Protein AF-A0AAU4EQR1-F1 (afdb_monomer)

Sequence (81 aa):
MPAGVALRLRYMDLVFTRPDGSPLHPADVTDEFARLISLAGLPPITLHGLRHGAATLALEAGVDIKVIQQWLTMLRGSWRG

Mean predicted aligned error: 11.2 Å

Radius of gyration: 18.37 Å; Cα contacts (8 Å, |Δi|>4): 32; chains: 1; bounding box: 42×39×42 Å

Structure (mmCIF, N/CA/C/O backbone):
data_AF-A0AAU4EQR1-F1
#
_entry.id   AF-A0AAU4EQR1-F1
#
loop_
_atom_site.group_PDB
_atom_site.id
_atom_site.type_symbol
_atom_site.label_atom_id
_atom_site.label_alt_id
_atom_site.label_comp_id
_atom_site.label_asym_id
_atom_site.label_entity_id
_atom_site.label_seq_id
_atom_site.pdbx_PDB_ins_code
_atom_site.Cartn_x
_atom_site.Cartn_y
_atom_site.Cartn_z
_atom_site.occupancy
_atom_site.B_iso_or_equiv
_atom_site.auth_seq_id
_atom_site.auth_comp_id
_atom_site.auth_asym_id
_atom_site.auth_atom_id
_atom_site.pdbx_PDB_model_num
ATOM 1 N N . MET A 1 1 ? 27.610 -26.703 -24.610 1.00 34.78 1 MET A N 1
ATOM 2 C CA . MET A 1 1 ? 28.283 -25.947 -23.531 1.00 34.78 1 MET A CA 1
ATOM 3 C C . MET A 1 1 ? 27.582 -24.602 -23.354 1.00 34.78 1 MET A C 1
ATOM 5 O O . MET A 1 1 ? 27.488 -23.903 -24.352 1.00 34.78 1 MET A O 1
ATOM 9 N N . PRO A 1 2 ? 27.113 -24.213 -22.155 1.00 50.34 2 PRO A N 1
ATOM 10 C CA . PRO A 1 2 ? 26.443 -25.057 -21.167 1.00 50.34 2 PRO A CA 1
ATOM 11 C C . PRO A 1 2 ? 25.088 -24.479 -20.688 1.00 50.34 2 PRO A C 1
ATOM 13 O O . PRO A 1 2 ? 24.919 -23.284 -20.462 1.00 50.34 2 PRO A O 1
ATOM 16 N N . ALA A 1 3 ? 24.142 -25.388 -20.447 1.00 45.56 3 ALA A N 1
ATOM 17 C CA . ALA A 1 3 ? 22.848 -25.174 -19.801 1.00 45.56 3 ALA A CA 1
ATOM 18 C C . ALA A 1 3 ? 22.991 -25.032 -18.266 1.00 45.56 3 ALA A C 1
ATOM 20 O O . ALA A 1 3 ? 22.445 -25.827 -17.506 1.00 45.56 3 ALA A O 1
ATOM 21 N N . GLY A 1 4 ? 23.782 -24.055 -17.806 1.00 41.22 4 GLY A N 1
ATOM 22 C CA . GLY A 1 4 ? 24.158 -23.914 -16.388 1.00 41.22 4 GLY A CA 1
ATOM 23 C C . GLY A 1 4 ? 23.393 -22.856 -15.584 1.00 41.22 4 GLY A C 1
ATOM 24 O O . GLY A 1 4 ? 23.429 -22.891 -14.360 1.00 41.22 4 GLY A O 1
ATOM 25 N N . VAL A 1 5 ? 22.696 -21.917 -16.238 1.00 50.31 5 VAL A N 1
ATOM 26 C CA . VAL A 1 5 ? 22.120 -20.734 -15.554 1.00 50.31 5 VAL A CA 1
ATOM 27 C C . VAL A 1 5 ? 20.587 -20.779 -15.457 1.00 50.31 5 VAL A C 1
ATOM 29 O O . VAL A 1 5 ? 20.005 -20.184 -14.557 1.00 50.31 5 VAL A O 1
ATOM 32 N N . ALA A 1 6 ? 1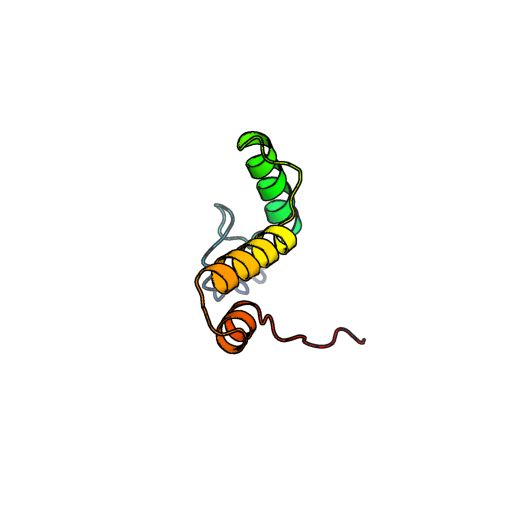9.913 -21.561 -16.307 1.00 45.34 6 ALA A N 1
ATOM 33 C CA . ALA A 1 6 ? 18.445 -21.611 -16.374 1.00 45.34 6 ALA A CA 1
ATOM 34 C C . ALA A 1 6 ? 17.767 -22.435 -15.256 1.00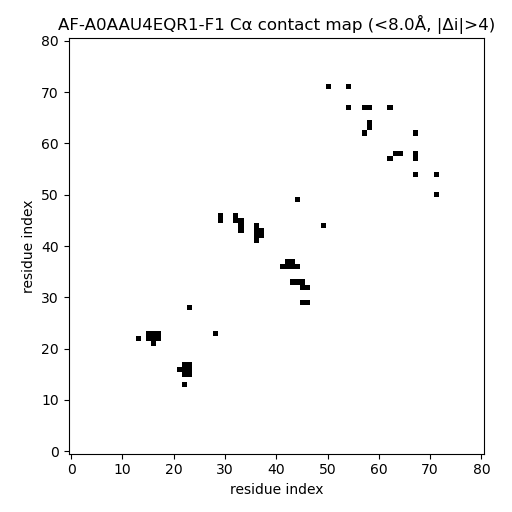 45.34 6 ALA A C 1
ATOM 36 O O . ALA A 1 6 ? 16.546 -22.422 -15.127 1.00 45.34 6 ALA A O 1
ATOM 37 N N . LEU A 1 7 ? 18.534 -23.170 -14.445 1.00 44.94 7 LEU A N 1
ATOM 38 C CA . LEU A 1 7 ? 17.997 -24.108 -13.448 1.00 44.94 7 LEU A CA 1
ATOM 39 C C . LEU A 1 7 ? 17.926 -23.552 -12.018 1.00 44.94 7 LEU A C 1
ATOM 41 O O . LEU A 1 7 ? 17.406 -24.235 -11.142 1.00 44.94 7 LEU A O 1
ATOM 45 N N . ARG A 1 8 ? 18.394 -22.321 -11.763 1.00 44.81 8 ARG A N 1
ATOM 46 C CA . ARG A 1 8 ? 18.483 -21.768 -10.395 1.00 44.81 8 ARG A CA 1
ATOM 47 C C . ARG A 1 8 ? 17.301 -20.887 -9.964 1.00 44.81 8 ARG A C 1
ATOM 49 O O . ARG A 1 8 ? 17.264 -20.463 -8.817 1.00 44.81 8 ARG A O 1
ATOM 56 N N . LEU A 1 9 ? 16.327 -20.642 -10.843 1.00 53.53 9 LEU A N 1
ATOM 57 C CA . LEU A 1 9 ? 15.144 -19.819 -10.529 1.00 53.53 9 LEU A CA 1
ATOM 58 C C . LEU A 1 9 ? 13.849 -20.628 -10.342 1.00 53.53 9 LEU A C 1
ATOM 60 O O . LEU A 1 9 ? 12.813 -20.055 -10.028 1.00 53.53 9 LEU A O 1
ATOM 64 N N . ARG A 1 10 ? 13.888 -21.960 -10.476 1.00 53.44 10 ARG A N 1
ATOM 65 C CA . ARG A 1 10 ? 12.709 -22.832 -10.309 1.00 53.44 10 ARG A CA 1
ATOM 66 C C . ARG A 1 10 ? 12.436 -23.229 -8.854 1.00 53.44 10 ARG A C 1
ATOM 68 O O . ARG A 1 10 ? 12.257 -24.408 -8.572 1.00 53.44 10 ARG A O 1
ATOM 75 N N . TYR A 1 11 ? 12.432 -22.259 -7.941 1.00 52.59 11 TYR A N 1
ATOM 76 C CA . TYR A 1 11 ? 11.816 -22.425 -6.619 1.00 52.59 11 TYR A CA 1
ATOM 77 C C . TYR A 1 11 ? 11.555 -21.073 -5.953 1.00 52.59 11 TYR A C 1
ATOM 79 O O . TYR A 1 11 ? 12.053 -20.794 -4.872 1.00 52.59 11 TYR A O 1
ATOM 87 N N . MET A 1 12 ? 10.837 -20.178 -6.616 1.00 60.47 12 MET A N 1
ATOM 88 C CA . MET A 1 12 ? 10.225 -19.051 -5.924 1.00 60.47 12 MET A CA 1
ATOM 89 C C . MET A 1 12 ? 8.763 -19.116 -6.333 1.00 60.47 12 MET A C 1
ATOM 91 O O . MET A 1 12 ? 8.447 -18.762 -7.466 1.00 60.47 12 MET A O 1
ATOM 95 N N . ASP A 1 13 ? 7.905 -19.658 -5.464 1.00 73.12 13 ASP A N 1
ATOM 96 C CA . ASP A 1 13 ? 6.444 -19.684 -5.626 1.00 73.12 13 ASP A CA 1
ATOM 97 C C . ASP A 1 13 ? 5.900 -18.243 -5.571 1.00 73.12 13 ASP A C 1
ATOM 99 O O . ASP A 1 13 ? 5.225 -17.820 -4.632 1.00 73.12 13 ASP A O 1
ATOM 103 N N . LEU A 1 14 ? 6.304 -1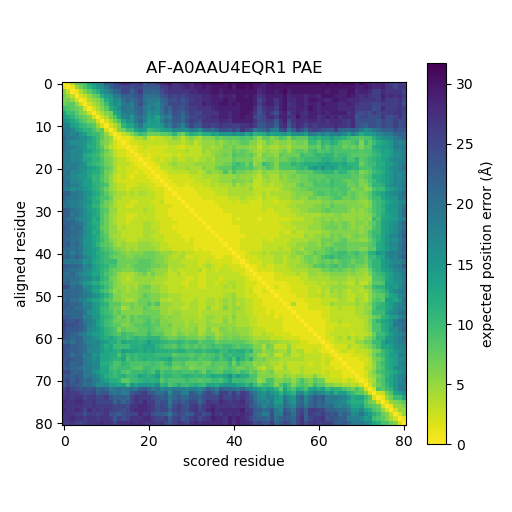7.430 -6.549 1.00 79.62 14 LEU A N 1
ATOM 104 C CA . LEU A 1 14 ? 5.994 -16.017 -6.643 1.00 79.62 14 LEU A CA 1
ATOM 105 C C . LEU A 1 14 ? 4.538 -15.875 -7.060 1.00 79.62 14 LEU A C 1
ATOM 107 O O . LEU A 1 14 ? 4.144 -16.281 -8.151 1.00 79.62 14 LEU A O 1
ATOM 111 N N . VAL A 1 15 ? 3.755 -15.232 -6.199 1.00 84.06 15 VAL A N 1
ATOM 112 C CA . VAL A 1 15 ? 2.352 -14.902 -6.480 1.00 84.06 15 VAL A CA 1
ATOM 113 C C . VAL A 1 15 ? 2.246 -13.864 -7.606 1.00 84.06 15 VAL A C 1
ATOM 115 O O . VAL A 1 15 ? 1.297 -13.894 -8.384 1.00 84.06 15 VAL A O 1
ATOM 118 N N . PHE A 1 16 ? 3.239 -12.973 -7.727 1.00 84.19 16 PHE A N 1
ATOM 119 C CA . PHE A 1 16 ? 3.297 -11.938 -8.760 1.00 84.19 16 PHE A CA 1
ATOM 120 C C . PHE A 1 16 ? 4.604 -12.025 -9.545 1.00 84.19 16 PHE A C 1
ATOM 122 O O . PHE A 1 16 ? 5.696 -11.923 -8.980 1.00 84.19 16 PHE A O 1
ATOM 129 N N . THR A 1 17 ? 4.483 -12.188 -10.857 1.00 88.19 17 THR A N 1
ATOM 130 C CA . THR A 1 17 ? 5.600 -12.271 -11.800 1.00 88.19 17 THR A CA 1
ATOM 131 C C . THR A 1 17 ? 5.279 -11.477 -13.057 1.00 88.19 17 THR A C 1
ATOM 133 O O . THR A 1 17 ? 4.125 -11.139 -13.331 1.00 88.19 17 THR A O 1
ATOM 136 N N . ARG A 1 18 ? 6.316 -11.163 -13.831 1.00 84.81 18 ARG A N 1
ATOM 137 C CA . ARG A 1 18 ? 6.142 -10.762 -15.227 1.00 84.81 18 ARG A CA 1
ATOM 138 C C . ARG A 1 18 ? 5.602 -11.950 -16.043 1.00 84.81 18 ARG A C 1
ATOM 140 O O . ARG A 1 18 ? 5.727 -13.091 -15.602 1.00 84.81 18 ARG A O 1
ATOM 147 N N . PRO A 1 19 ? 5.054 -11.725 -17.252 1.00 83.75 19 PRO A N 1
ATOM 148 C CA . PRO A 1 19 ? 4.523 -12.808 -18.088 1.00 83.75 19 PRO A CA 1
ATOM 149 C C . PRO A 1 19 ? 5.528 -13.924 -18.419 1.00 83.75 19 PRO A C 1
ATOM 151 O O . PRO A 1 19 ? 5.126 -15.040 -18.730 1.00 83.75 19 PRO A O 1
ATOM 154 N N . ASP A 1 20 ? 6.829 -13.632 -18.350 1.00 83.50 20 ASP A N 1
ATOM 155 C CA . ASP A 1 20 ? 7.925 -14.585 -18.550 1.00 83.50 20 ASP A CA 1
ATOM 156 C C . ASP A 1 20 ? 8.312 -15.367 -17.275 1.00 83.50 20 ASP A C 1
ATOM 158 O O . ASP A 1 20 ? 9.249 -16.166 -17.297 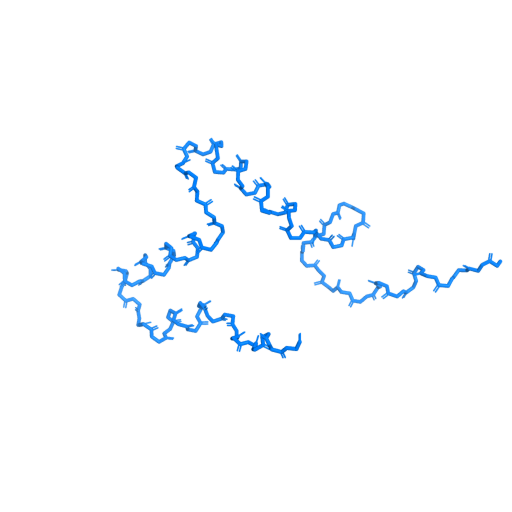1.00 83.50 20 ASP A O 1
ATOM 162 N N . GLY A 1 21 ? 7.607 -15.147 -16.159 1.00 81.75 21 GLY A N 1
ATOM 163 C CA . GLY A 1 21 ? 7.866 -15.769 -14.860 1.00 81.75 21 GLY A CA 1
ATOM 164 C C . GLY A 1 21 ? 8.990 -15.112 -14.056 1.00 81.75 21 GLY A C 1
ATOM 165 O O . GLY A 1 21 ? 9.314 -15.582 -12.964 1.00 81.75 21 GLY A O 1
ATOM 166 N N . SER A 1 22 ? 9.594 -14.029 -14.556 1.00 84.94 22 SER A N 1
ATOM 167 C CA . SER A 1 22 ? 10.622 -13.294 -13.815 1.00 84.94 22 SER A CA 1
ATOM 168 C C . SER A 1 22 ? 10.013 -12.449 -12.679 1.00 84.94 22 SER A C 1
ATOM 170 O O . SER A 1 22 ? 8.852 -12.027 -12.764 1.00 84.94 22 SER A O 1
ATOM 172 N N . PRO A 1 23 ? 10.757 -12.199 -11.581 1.00 84.75 23 PRO A N 1
ATOM 173 C CA . PRO A 1 23 ? 10.268 -11.371 -10.483 1.00 84.75 23 PRO A CA 1
ATOM 174 C C . PRO A 1 23 ? 10.020 -9.928 -10.936 1.00 84.75 23 PRO A C 1
ATOM 176 O O . PRO A 1 23 ? 10.763 -9.375 -11.751 1.00 84.75 23 PRO A O 1
ATOM 179 N N . LEU A 1 24 ? 8.995 -9.298 -10.362 1.00 87.31 24 LEU A N 1
ATOM 180 C CA . LEU A 1 24 ? 8.752 -7.869 -10.548 1.00 87.31 24 LEU A CA 1
ATOM 181 C C . LEU A 1 24 ? 9.841 -7.051 -9.847 1.00 87.31 24 LEU A C 1
ATOM 183 O O . LEU A 1 24 ? 10.193 -7.322 -8.697 1.00 87.31 24 LEU A O 1
ATOM 187 N N . HIS A 1 25 ? 10.355 -6.027 -10.528 1.00 87.38 25 HIS A N 1
ATOM 188 C CA . HIS A 1 25 ? 11.269 -5.080 -9.906 1.00 87.38 25 HIS A CA 1
ATOM 189 C C . HIS A 1 25 ? 10.469 -4.080 -9.044 1.00 87.38 25 HIS A C 1
ATOM 191 O O . HIS A 1 25 ? 9.451 -3.569 -9.510 1.00 87.38 25 HIS A O 1
ATOM 197 N N . PRO A 1 26 ? 10.896 -3.752 -7.808 1.00 84.62 26 PRO A N 1
ATOM 198 C CA . PRO A 1 26 ? 10.131 -2.869 -6.918 1.00 84.62 26 PRO A CA 1
ATOM 199 C C . PRO A 1 26 ? 9.843 -1.470 -7.486 1.00 84.62 26 PRO A C 1
ATOM 201 O O . PRO A 1 26 ? 8.808 -0.881 -7.170 1.00 84.62 26 PRO A O 1
ATOM 204 N N . ALA A 1 27 ? 10.743 -0.941 -8.324 1.00 87.12 27 ALA A N 1
ATOM 205 C CA . ALA A 1 27 ? 10.527 0.343 -8.994 1.00 87.12 27 ALA A CA 1
ATOM 206 C C . ALA A 1 27 ? 9.351 0.268 -9.979 1.00 87.12 27 ALA A C 1
ATOM 208 O O . ALA A 1 27 ? 8.465 1.109 -9.906 1.00 87.12 27 ALA A O 1
ATOM 209 N N . ASP A 1 28 ? 9.263 -0.799 -10.781 1.00 88.38 28 ASP A N 1
ATOM 210 C CA . ASP A 1 28 ? 8.172 -0.999 -11.744 1.00 88.38 28 ASP A CA 1
ATOM 211 C C . ASP A 1 28 ? 6.806 -1.022 -11.040 1.00 88.38 28 ASP A C 1
ATOM 213 O O . ASP A 1 28 ? 5.834 -0.445 -11.519 1.00 88.38 28 ASP A O 1
ATOM 217 N N . VAL A 1 29 ? 6.735 -1.653 -9.861 1.00 90.38 29 VAL A N 1
ATOM 218 C CA . VAL A 1 29 ? 5.516 -1.685 -9.034 1.00 90.38 29 VAL A CA 1
ATOM 219 C C . VAL A 1 29 ? 5.165 -0.292 -8.501 1.00 90.38 29 VAL A C 1
ATOM 221 O O . VAL A 1 29 ? 3.991 0.061 -8.401 1.00 90.38 29 VAL A O 1
ATOM 224 N N . THR A 1 30 ? 6.176 0.503 -8.153 1.00 89.69 30 THR A N 1
ATOM 225 C CA . THR A 1 30 ? 5.995 1.867 -7.637 1.00 89.69 30 THR A CA 1
ATOM 226 C C . THR A 1 30 ? 5.502 2.812 -8.732 1.00 89.69 30 THR A C 1
ATOM 228 O O . THR A 1 30 ? 4.566 3.578 -8.497 1.00 89.69 30 THR A O 1
ATOM 231 N N . ASP A 1 31 ? 6.075 2.718 -9.931 1.00 91.56 31 ASP A N 1
ATOM 232 C CA . ASP A 1 31 ? 5.688 3.529 -11.086 1.00 91.56 31 ASP A CA 1
ATOM 233 C C . ASP A 1 31 ? 4.272 3.183 -11.553 1.00 91.56 31 ASP A C 1
ATOM 235 O O . ASP A 1 31 ? 3.444 4.070 -11.778 1.00 91.56 31 ASP A O 1
ATOM 239 N N . GLU A 1 32 ? 3.952 1.889 -11.618 1.00 92.56 32 GLU A N 1
ATOM 240 C CA . GLU A 1 32 ? 2.608 1.433 -11.962 1.00 92.56 32 GLU A CA 1
ATOM 241 C C . GLU A 1 32 ? 1.578 1.886 -10.919 1.00 92.56 32 GLU A C 1
ATOM 243 O O . GLU A 1 32 ? 0.487 2.335 -11.271 1.00 92.56 32 GLU A O 1
ATOM 248 N N . PHE A 1 33 ? 1.930 1.864 -9.632 1.00 92.25 33 PHE A N 1
ATOM 249 C CA . PHE A 1 33 ? 1.065 2.408 -8.589 1.00 92.25 33 PHE A CA 1
ATOM 250 C C . PHE A 1 33 ? 0.812 3.910 -8.778 1.00 92.25 33 PHE A C 1
ATOM 252 O O . PHE A 1 33 ? -0.337 4.346 -8.722 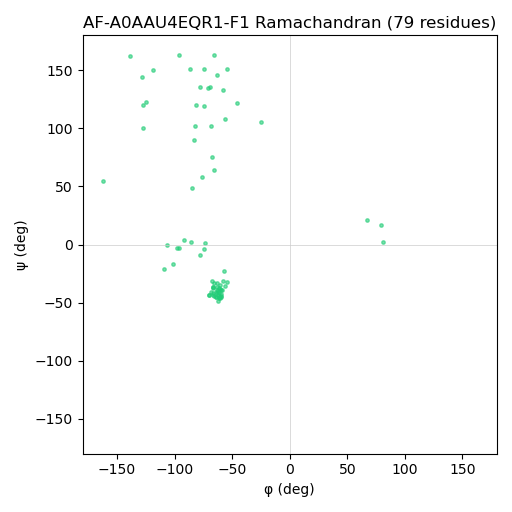1.00 92.25 33 PHE A O 1
ATOM 259 N N . ALA A 1 34 ? 1.849 4.703 -9.062 1.00 91.56 34 ALA A N 1
ATOM 260 C CA . ALA A 1 34 ? 1.694 6.133 -9.327 1.00 91.56 34 ALA A CA 1
ATOM 261 C C . ALA A 1 34 ? 0.774 6.398 -10.535 1.00 91.56 34 ALA A C 1
ATOM 263 O O . ALA A 1 34 ? -0.080 7.290 -10.488 1.00 91.56 34 ALA A O 1
ATOM 264 N N . ARG A 1 35 ? 0.885 5.577 -11.587 1.00 94.25 35 ARG A N 1
ATOM 265 C CA . ARG A 1 35 ? -0.009 5.618 -12.752 1.00 94.25 35 ARG A CA 1
ATOM 266 C C . ARG A 1 35 ? -1.466 5.352 -12.358 1.00 94.25 35 ARG A C 1
ATOM 268 O O . ARG A 1 35 ? -2.353 6.091 -12.781 1.00 94.25 35 ARG A O 1
ATOM 275 N N . LEU A 1 36 ? -1.721 4.338 -11.530 1.00 94.44 36 LEU A N 1
ATOM 276 C CA . LEU A 1 36 ? -3.067 4.003 -11.048 1.00 94.44 36 LEU A CA 1
ATOM 277 C C . LEU A 1 36 ? -3.672 5.114 -10.178 1.00 94.44 36 LEU A C 1
ATOM 279 O O . LEU A 1 36 ? -4.846 5.437 -10.344 1.00 94.44 36 LEU A O 1
ATOM 283 N N . ILE A 1 37 ? -2.879 5.738 -9.303 1.00 94.50 37 ILE A N 1
ATOM 284 C CA . ILE A 1 37 ? -3.305 6.893 -8.495 1.00 94.50 37 ILE A CA 1
ATOM 285 C C . ILE A 1 37 ? -3.735 8.060 -9.385 1.00 94.50 37 ILE A C 1
ATOM 287 O O . ILE A 1 37 ? -4.798 8.643 -9.164 1.00 94.50 37 ILE A O 1
ATOM 291 N N . SER A 1 38 ? -2.954 8.357 -10.428 1.00 93.44 38 SER A N 1
ATOM 292 C CA . SER A 1 38 ? -3.294 9.403 -11.394 1.00 93.44 38 SER A CA 1
ATOM 293 C C . SER A 1 38 ? -4.593 9.094 -12.143 1.00 93.44 38 SER A C 1
ATOM 295 O O . SER A 1 38 ? -5.445 9.972 -12.268 1.00 93.44 38 SER A O 1
ATOM 297 N N . LEU A 1 39 ? -4.789 7.846 -12.580 1.00 95.44 39 LEU A N 1
ATOM 298 C CA . LEU A 1 39 ? -6.026 7.421 -13.244 1.00 95.44 39 LEU A CA 1
ATOM 299 C C . LEU A 1 39 ? -7.252 7.460 -12.328 1.00 95.44 39 LEU A C 1
ATOM 301 O O . LEU A 1 39 ? -8.351 7.747 -12.793 1.00 95.44 39 LEU A O 1
ATOM 305 N N . ALA A 1 40 ? -7.069 7.195 -11.037 1.00 93.19 40 ALA A N 1
ATOM 306 C CA . ALA A 1 40 ? -8.124 7.308 -10.037 1.00 93.19 40 ALA A CA 1
ATOM 307 C C . ALA A 1 40 ? -8.458 8.771 -9.677 1.00 93.19 40 ALA A C 1
ATOM 309 O O . ALA A 1 40 ? -9.371 9.005 -8.888 1.00 93.19 40 ALA A O 1
ATOM 310 N N . GLY A 1 41 ? -7.726 9.754 -10.222 1.00 93.56 41 GLY A N 1
ATOM 311 C CA . GLY A 1 41 ? -7.901 11.173 -9.902 1.00 93.56 41 GLY A CA 1
ATOM 312 C C . GLY A 1 41 ? -7.517 11.521 -8.462 1.00 93.56 41 GLY A C 1
ATOM 313 O O . GLY A 1 41 ? -7.976 12.527 -7.924 1.00 93.56 41 GLY A O 1
ATOM 314 N N . LEU A 1 42 ? -6.705 10.678 -7.820 1.00 89.88 42 LEU A N 1
ATOM 315 C CA . LEU A 1 42 ? -6.289 10.864 -6.439 1.00 89.88 42 LEU A CA 1
ATOM 316 C C . LEU A 1 42 ? -5.044 11.762 -6.364 1.00 89.88 42 LEU A C 1
ATOM 318 O O . LEU A 1 42 ? -4.212 11.751 -7.278 1.00 89.88 42 LEU A O 1
ATOM 322 N N . PRO A 1 43 ? -4.865 12.518 -5.265 1.00 88.69 43 PRO A N 1
ATOM 323 C CA . PRO A 1 43 ? -3.604 13.192 -4.988 1.00 88.69 43 PRO A CA 1
ATOM 324 C C . PRO A 1 43 ? -2.436 12.1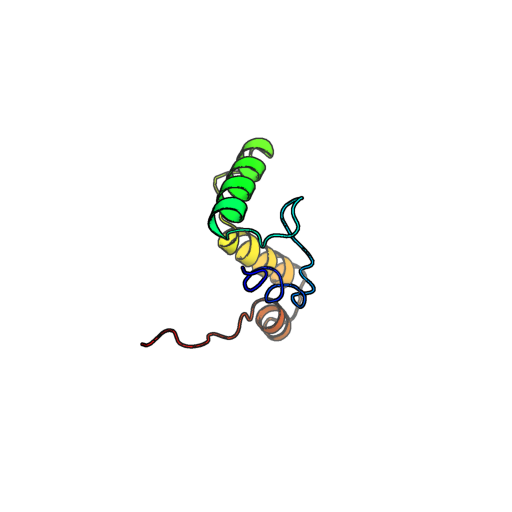92 -4.992 1.00 88.69 43 PRO A C 1
ATOM 326 O O . PRO A 1 43 ? -2.644 11.029 -4.636 1.00 88.69 43 PRO A O 1
ATOM 329 N N . PRO A 1 44 ? -1.207 12.617 -5.336 1.00 87.69 44 PRO A N 1
ATOM 330 C CA . PRO A 1 44 ? -0.048 11.732 -5.327 1.00 87.69 44 PRO A CA 1
ATOM 331 C C . PRO A 1 44 ? 0.159 11.093 -3.946 1.00 87.69 44 PRO A C 1
ATOM 333 O O . PRO A 1 44 ? 0.583 11.754 -2.998 1.00 87.69 44 PRO A O 1
ATOM 336 N N . ILE A 1 45 ? -0.134 9.797 -3.834 1.00 89.94 45 ILE A N 1
ATOM 337 C CA . ILE A 1 45 ? 0.127 8.986 -2.643 1.00 89.94 45 ILE A CA 1
ATOM 338 C C . ILE A 1 45 ? 1.091 7.857 -2.988 1.00 89.94 45 ILE A C 1
ATOM 340 O O . ILE A 1 45 ? 1.126 7.368 -4.114 1.00 89.94 45 ILE A O 1
ATOM 344 N N . THR A 1 46 ? 1.887 7.439 -2.008 1.00 88.19 46 THR A N 1
ATOM 345 C CA . THR A 1 46 ? 2.814 6.307 -2.140 1.00 88.19 46 THR A CA 1
ATOM 346 C C . THR A 1 46 ? 2.186 5.030 -1.587 1.00 88.19 46 THR A C 1
ATOM 348 O O . THR A 1 46 ? 1.246 5.087 -0.794 1.00 88.19 46 THR A O 1
ATOM 351 N N . LEU A 1 47 ? 2.745 3.864 -1.931 1.00 85.19 47 LEU A N 1
ATOM 352 C CA . LEU A 1 47 ? 2.339 2.579 -1.341 1.00 85.19 47 LEU A CA 1
ATOM 353 C C . LEU A 1 47 ? 2.453 2.587 0.194 1.00 85.19 47 LEU A C 1
ATOM 355 O O . LEU A 1 47 ? 1.612 2.029 0.898 1.00 85.19 47 LEU A O 1
ATOM 359 N N . HIS A 1 48 ? 3.470 3.267 0.728 1.00 86.31 48 HIS A N 1
ATOM 360 C CA . HIS A 1 48 ? 3.625 3.448 2.170 1.00 86.31 48 HIS A CA 1
ATOM 361 C C . HIS A 1 48 ? 2.535 4.358 2.756 1.00 86.31 48 HIS A C 1
ATOM 363 O O . HIS A 1 48 ? 1.978 4.051 3.807 1.00 86.31 48 HIS A O 1
ATOM 369 N N . GLY A 1 49 ? 2.181 5.439 2.055 1.00 85.00 49 GLY A N 1
ATOM 370 C CA . GLY A 1 49 ? 1.069 6.313 2.430 1.00 85.00 49 GLY A CA 1
ATOM 371 C C . GLY A 1 49 ? -0.276 5.584 2.431 1.00 85.00 49 GLY A C 1
ATOM 372 O O . GLY A 1 49 ? -1.040 5.722 3.382 1.00 85.00 49 GLY A O 1
ATOM 373 N N . LEU A 1 50 ? -0.529 4.730 1.435 1.00 87.25 50 LEU A N 1
ATOM 374 C CA . LEU A 1 50 ? -1.716 3.870 1.393 1.00 87.25 50 LEU A CA 1
ATOM 375 C C . LEU A 1 50 ? -1.773 2.939 2.611 1.00 87.25 50 LEU A C 1
ATOM 377 O O . LEU A 1 50 ? -2.810 2.813 3.260 1.00 87.25 50 LEU A O 1
ATOM 381 N N . ARG A 1 51 ? -0.638 2.327 2.957 1.00 84.19 51 ARG A N 1
ATOM 382 C CA . ARG A 1 51 ? -0.509 1.475 4.142 1.00 84.19 51 ARG A CA 1
ATOM 383 C C . ARG A 1 51 ? -0.780 2.238 5.443 1.00 84.19 51 ARG A C 1
ATOM 385 O O . ARG A 1 51 ? -1.404 1.688 6.345 1.00 84.19 51 ARG A O 1
ATOM 392 N N . HIS A 1 52 ? -0.353 3.495 5.538 1.00 85.44 52 HIS A N 1
ATOM 393 C CA . HIS A 1 52 ? -0.719 4.362 6.658 1.00 85.44 52 HIS A CA 1
ATOM 394 C C . HIS A 1 52 ? -2.211 4.700 6.675 1.00 85.44 52 HIS A C 1
ATOM 396 O O . HIS A 1 52 ? -2.822 4.628 7.734 1.00 85.44 52 HIS A O 1
ATOM 402 N N . GLY A 1 53 ? -2.817 4.996 5.523 1.00 84.94 53 GLY A N 1
ATOM 403 C CA . GLY A 1 53 ? -4.259 5.238 5.429 1.00 84.94 53 GLY A CA 1
ATOM 404 C C . GLY A 1 53 ? -5.084 4.036 5.894 1.00 84.94 53 GLY A C 1
ATOM 405 O O . GLY A 1 53 ? -6.022 4.194 6.670 1.00 84.94 53 GLY A O 1
ATOM 406 N N . ALA A 1 54 ? -4.680 2.821 5.513 1.00 85.06 54 ALA A N 1
ATOM 407 C CA . ALA A 1 54 ? -5.307 1.589 5.993 1.00 85.06 54 ALA A CA 1
ATOM 408 C C . ALA A 1 54 ? -5.215 1.437 7.525 1.00 85.06 54 ALA A C 1
ATOM 410 O O . ALA A 1 54 ? -6.156 0.952 8.150 1.00 85.06 54 ALA A O 1
ATOM 411 N N . ALA A 1 55 ? -4.115 1.889 8.138 1.00 85.44 55 ALA A N 1
ATOM 412 C CA . ALA A 1 55 ? -3.965 1.932 9.592 1.00 85.44 55 ALA A CA 1
ATOM 413 C C . ALA A 1 55 ? -4.999 2.853 10.244 1.00 85.44 55 ALA A C 1
ATOM 415 O O . ALA A 1 55 ? -5.650 2.463 11.208 1.00 85.44 55 ALA A O 1
ATOM 416 N N . THR A 1 56 ? -5.144 4.066 9.706 1.00 86.75 56 THR A N 1
ATOM 417 C CA . THR A 1 56 ? -6.097 5.062 10.202 1.00 86.75 56 THR A CA 1
ATOM 418 C C . THR A 1 56 ? -7.527 4.552 10.082 1.00 86.75 56 THR A C 1
ATOM 420 O O . THR A 1 56 ? -8.257 4.587 11.065 1.00 86.75 56 THR A O 1
ATOM 423 N N . LEU A 1 57 ? -7.899 3.976 8.935 1.00 89.00 57 LEU A N 1
ATOM 424 C CA . LEU A 1 57 ? -9.231 3.395 8.735 1.00 89.00 57 LEU A CA 1
ATOM 425 C C . LEU A 1 57 ? -9.510 2.229 9.696 1.00 89.00 57 LEU A C 1
ATOM 427 O O . LEU A 1 57 ? -10.611 2.114 10.227 1.00 89.00 57 LEU A O 1
ATOM 431 N N . ALA A 1 58 ? -8.518 1.373 9.958 1.00 86.19 58 ALA A N 1
ATOM 432 C CA . ALA A 1 58 ? -8.659 0.292 10.930 1.00 86.19 58 ALA A CA 1
ATOM 433 C C . ALA A 1 58 ? -8.809 0.819 12.369 1.00 86.19 58 ALA A C 1
ATOM 435 O O . ALA A 1 58 ? -9.602 0.276 13.138 1.00 86.1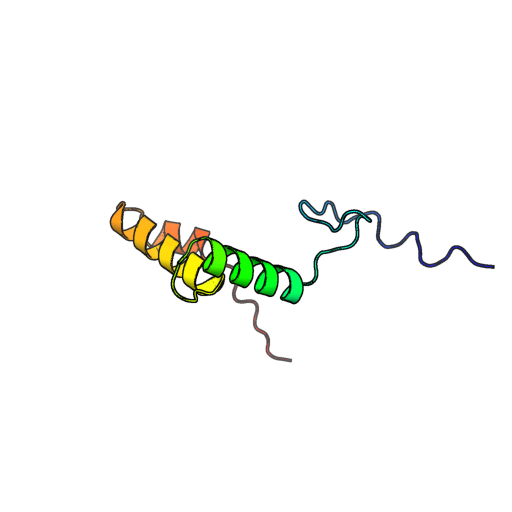9 58 ALA A O 1
ATOM 436 N N . LEU A 1 59 ? -8.092 1.891 12.725 1.00 87.44 59 LEU A N 1
ATOM 437 C CA . LEU A 1 59 ? -8.239 2.556 14.023 1.00 87.44 59 LEU A CA 1
ATOM 438 C C . LEU A 1 59 ? -9.634 3.165 14.185 1.00 87.44 59 LEU A C 1
ATOM 440 O O . LEU A 1 59 ? -10.264 2.975 15.222 1.00 87.44 59 LEU A O 1
ATOM 444 N N . GLU A 1 60 ? -10.131 3.855 13.159 1.00 89.31 60 GLU A N 1
ATOM 445 C CA . GLU A 1 60 ? -11.477 4.440 13.149 1.00 89.31 60 GLU A CA 1
ATOM 446 C C . GLU A 1 60 ? -12.575 3.372 13.243 1.00 89.31 60 GLU A C 1
ATOM 448 O O . GLU A 1 60 ? -13.591 3.588 13.899 1.00 89.31 60 GLU A O 1
ATOM 453 N N . ALA A 1 61 ? -12.346 2.188 12.668 1.00 90.88 61 ALA A N 1
ATOM 454 C CA . ALA A 1 61 ? -13.232 1.032 12.798 1.00 90.88 61 ALA A CA 1
ATOM 455 C C . ALA A 1 61 ? -13.179 0.350 14.184 1.00 90.88 61 ALA A C 1
ATOM 457 O O . ALA A 1 61 ? -13.857 -0.656 14.399 1.00 90.88 61 ALA A O 1
ATOM 458 N N . GLY A 1 62 ? -12.382 0.868 15.127 1.00 88.38 62 GLY A N 1
ATOM 459 C CA . GLY A 1 62 ? -12.274 0.346 16.491 1.00 88.38 62 GLY A CA 1
ATOM 460 C C . GLY A 1 62 ? -11.385 -0.891 16.627 1.00 88.38 62 GLY A C 1
ATOM 461 O O . GLY A 1 62 ? -11.472 -1.597 17.633 1.00 88.38 62 GLY A O 1
ATOM 462 N N . VAL A 1 63 ? -10.531 -1.181 15.637 1.00 87.75 63 VAL A N 1
ATOM 463 C CA . VAL A 1 63 ? -9.560 -2.277 15.738 1.00 87.75 63 VAL A CA 1
ATOM 464 C C . VAL A 1 63 ? -8.472 -1.901 16.747 1.00 87.75 63 VAL A C 1
ATOM 466 O O . VAL A 1 63 ? -7.930 -0.796 16.724 1.00 87.75 63 VAL A O 1
ATOM 469 N N . ASP A 1 64 ? -8.129 -2.839 17.632 1.00 86.25 64 ASP A N 1
ATOM 470 C CA . ASP A 1 64 ? -7.085 -2.644 18.638 1.00 86.25 64 ASP A CA 1
ATOM 471 C C . ASP A 1 64 ? -5.738 -2.289 17.980 1.00 86.25 64 ASP A C 1
ATOM 473 O O . ASP A 1 64 ? -5.278 -2.949 17.041 1.00 86.25 64 ASP A O 1
ATOM 477 N N . ILE A 1 65 ? -5.070 -1.260 18.506 1.00 82.31 65 ILE A N 1
ATOM 478 C CA . ILE A 1 65 ? -3.782 -0.775 17.998 1.00 82.31 65 ILE A CA 1
ATOM 479 C C . ILE A 1 65 ? -2.715 -1.879 17.928 1.00 82.31 65 ILE A C 1
ATOM 481 O O . ILE A 1 65 ? -1.888 -1.860 17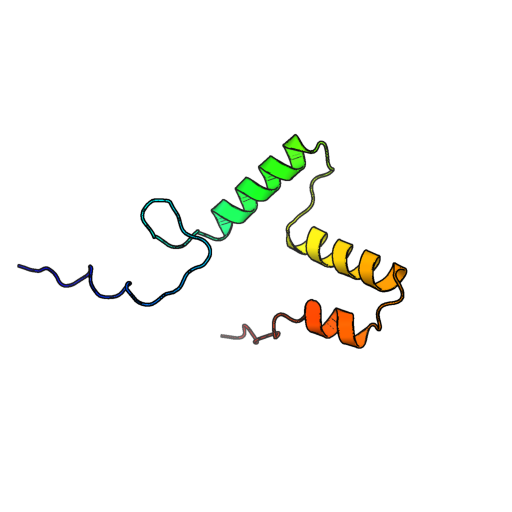.019 1.00 82.31 65 ILE A O 1
ATOM 485 N N . LYS A 1 66 ? -2.729 -2.873 18.824 1.00 81.88 66 LYS A N 1
ATOM 486 C CA . LYS A 1 66 ? -1.803 -4.016 18.790 1.00 81.88 66 LYS A CA 1
ATOM 487 C C . LYS A 1 66 ? -2.048 -4.908 17.578 1.00 81.88 66 LYS A C 1
ATOM 489 O O . LYS A 1 66 ? -1.091 -5.409 16.994 1.00 81.88 66 LYS A O 1
ATOM 494 N N . VAL A 1 67 ? -3.306 -5.083 17.180 1.00 82.44 67 VAL A N 1
ATOM 495 C CA . VAL A 1 67 ? -3.685 -5.857 15.989 1.00 82.44 67 VAL A CA 1
ATOM 496 C C . VAL A 1 67 ? -3.259 -5.111 14.725 1.00 82.44 67 VAL A C 1
ATOM 498 O O . VAL A 1 67 ? -2.628 -5.686 13.841 1.00 82.44 67 VAL A O 1
ATOM 501 N N . ILE A 1 68 ? -3.490 -3.799 14.680 1.00 80.44 68 ILE A N 1
ATOM 502 C CA . ILE A 1 68 ? -3.047 -2.948 13.568 1.00 80.44 68 ILE A CA 1
ATOM 503 C C . ILE A 1 68 ? -1.518 -2.938 13.465 1.00 80.44 68 ILE A C 1
ATOM 505 O O . ILE A 1 68 ? -0.967 -3.064 12.373 1.00 80.44 68 ILE A O 1
ATOM 509 N N . GLN A 1 69 ? -0.806 -2.858 14.592 1.00 79.44 69 GLN A N 1
ATOM 510 C CA . GLN A 1 69 ? 0.652 -2.972 14.619 1.00 79.44 69 GLN A CA 1
ATOM 511 C C . GLN A 1 69 ? 1.130 -4.320 14.078 1.00 79.44 69 GLN A C 1
ATOM 513 O O . GLN A 1 69 ? 2.117 -4.339 13.348 1.00 79.44 69 GLN A O 1
ATOM 518 N N . GLN A 1 70 ? 0.440 -5.428 14.358 1.00 78.31 70 GLN A N 1
ATOM 519 C CA . GLN A 1 70 ? 0.772 -6.728 13.767 1.00 78.31 70 GLN A CA 1
ATOM 520 C C . GLN A 1 70 ? 0.585 -6.731 12.242 1.00 78.31 70 GLN A C 1
ATOM 522 O O . GLN A 1 70 ? 1.492 -7.156 11.532 1.00 78.31 70 GLN A O 1
ATOM 527 N N . TRP A 1 71 ? -0.519 -6.186 11.719 1.00 79.56 71 TRP A N 1
ATOM 528 C CA . TRP A 1 71 ? -0.754 -6.074 10.267 1.00 79.56 71 TRP A CA 1
ATOM 529 C C . TRP A 1 71 ? 0.275 -5.182 9.564 1.00 79.56 71 TRP A C 1
ATOM 531 O O . TRP A 1 71 ? 0.704 -5.439 8.437 1.00 79.56 71 TRP A O 1
ATOM 541 N N . LEU A 1 72 ? 0.694 -4.116 10.244 1.00 73.38 72 LEU A N 1
ATOM 542 C CA . LEU A 1 72 ? 1.640 -3.129 9.735 1.00 73.38 72 LEU A CA 1
ATOM 543 C C . LEU A 1 72 ? 3.095 -3.449 10.093 1.00 73.38 72 LEU A C 1
ATOM 545 O O . LEU A 1 72 ? 4.012 -2.699 9.735 1.00 73.38 72 LEU A O 1
ATOM 549 N N . THR A 1 73 ? 3.364 -4.584 10.725 1.00 67.38 73 THR A N 1
ATOM 550 C CA . THR A 1 73 ? 4.735 -5.016 10.967 1.00 67.38 73 THR A CA 1
ATOM 551 C C . THR A 1 73 ? 5.265 -5.699 9.712 1.00 67.38 73 THR A C 1
ATOM 553 O O . THR A 1 73 ? 4.977 -6.852 9.424 1.00 67.38 73 THR A O 1
ATOM 556 N N . MET A 1 74 ? 6.087 -4.966 8.959 1.00 51.66 74 MET A N 1
ATOM 557 C CA . MET A 1 74 ? 7.268 -5.584 8.360 1.00 51.66 74 MET A CA 1
ATOM 558 C C . MET A 1 74 ? 8.282 -5.571 9.502 1.00 51.66 74 MET A C 1
ATOM 560 O O . MET A 1 74 ? 8.527 -4.493 10.049 1.00 51.66 74 MET A O 1
ATOM 564 N N . LEU A 1 75 ? 8.788 -6.723 9.953 1.00 34.59 75 LEU A N 1
ATOM 565 C CA . LEU A 1 75 ? 9.837 -6.747 10.977 1.00 34.59 75 LEU A CA 1
ATOM 566 C C . LEU A 1 75 ? 10.902 -5.715 10.581 1.00 34.59 75 LEU A C 1
ATOM 568 O O . LEU A 1 75 ? 11.438 -5.784 9.474 1.00 34.59 75 LEU A O 1
ATOM 572 N N . ARG A 1 76 ? 11.179 -4.736 11.453 1.00 43.41 76 ARG A N 1
ATOM 573 C CA . ARG A 1 76 ? 12.309 -3.813 11.294 1.00 43.41 76 ARG A CA 1
ATOM 574 C C . ARG A 1 76 ? 13.602 -4.617 11.458 1.00 43.41 76 ARG A C 1
ATOM 576 O O . ARG A 1 76 ? 14.251 -4.557 12.495 1.00 43.41 76 ARG A O 1
ATOM 583 N N . GLY A 1 77 ? 13.959 -5.388 10.437 1.00 36.94 77 GLY A N 1
ATOM 584 C CA . GLY A 1 77 ? 15.295 -5.923 10.255 1.00 36.94 77 GLY A CA 1
ATOM 585 C C . GLY A 1 77 ? 16.227 -4.761 9.943 1.00 36.94 77 GLY A C 1
ATOM 586 O O . GLY A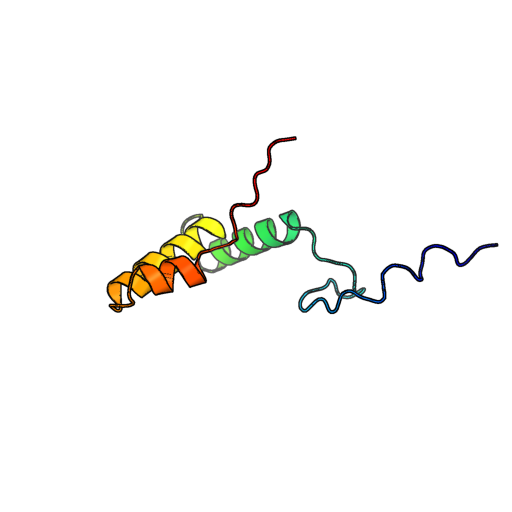 1 77 ? 16.209 -4.216 8.846 1.00 36.94 77 GLY A O 1
ATOM 587 N N . SER A 1 78 ? 16.970 -4.347 10.964 1.00 40.44 78 SER A N 1
ATOM 588 C CA . SER A 1 78 ? 18.174 -3.522 10.911 1.00 40.44 78 SER A CA 1
ATOM 589 C C . SER A 1 78 ? 18.937 -3.614 9.577 1.00 40.44 78 SER A C 1
ATOM 591 O O . SER A 1 78 ? 19.681 -4.566 9.360 1.00 40.44 78 SER A O 1
ATOM 593 N N . TRP A 1 79 ? 18.842 -2.579 8.738 1.00 40.22 79 TRP A N 1
ATOM 594 C CA . TRP A 1 79 ? 19.927 -2.217 7.822 1.00 40.22 79 TRP A CA 1
ATOM 595 C C . TRP A 1 79 ? 20.931 -1.359 8.604 1.00 40.22 79 TRP A C 1
ATOM 597 O O . TRP A 1 79 ? 20.806 -0.139 8.710 1.00 40.22 79 TRP A O 1
ATOM 607 N N . ARG A 1 80 ? 21.899 -2.041 9.219 1.00 31.23 80 ARG A N 1
ATOM 608 C CA . ARG A 1 80 ? 23.234 -1.524 9.530 1.00 31.23 80 ARG A CA 1
ATOM 609 C C . ARG A 1 80 ? 24.214 -2.544 8.962 1.00 31.23 80 ARG A C 1
ATOM 611 O O . ARG A 1 80 ? 24.166 -3.706 9.360 1.00 31.23 80 ARG A O 1
ATOM 618 N N . GLY A 1 81 ? 25.047 -2.088 8.039 1.00 35.78 81 GLY A N 1
ATOM 619 C CA . GLY A 1 81 ? 26.066 -2.847 7.327 1.00 35.78 81 GLY A CA 1
ATOM 620 C C . GLY A 1 81 ? 26.607 -1.972 6.221 1.00 35.78 81 GLY A C 1
ATOM 621 O O . GLY A 1 81 ? 25.841 -1.772 5.256 1.00 35.78 81 GLY A O 1
#

Solvent-accessible surface area (backbone atoms only — not comparable to full-atom values): 5390 Å² total; per-residue (Å²): 138,78,96,75,74,84,74,80,70,85,81,64,94,61,92,64,53,43,100,86,67,46,76,68,55,72,64,62,55,50,53,52,49,46,51,52,35,54,74,70,71,45,74,96,65,50,77,68,52,51,55,51,49,53,48,52,55,40,47,75,72,68,49,54,66,70,59,50,48,57,76,68,53,69,81,85,72,78,90,77,133

pLDDT: mean 76.0, std 18.96, range [31.23, 95.44]

Secondary structure (DSSP, 8-state):
----STTSSS----SSB-TTSPBPPHHHHHHHHHHHHHHTT-----HHHHHHHHHHHHHHTT--HHHHHHHT---------

Foldseek 3Di:
DDPDPPPPPPPDPDPDDDPVRHRDDVVNVFVVVQVVCVVVVHDRDGPVRVLVVVLVVCVVVVHDNVVSCVVSDPPPPDPDD